Protein AF-A0A6A6KK72-F1 (afdb_monomer_lite)

pLDDT: mean 77.75, std 18.19, range [36.38, 96.38]

Radius of gyration: 18.88 Å; chains: 1; bounding box: 40×50×43 Å

Secondary structure (DSSP, 8-state):
-GGGGSTTHHHHHHHHHHHH-GGGTT---S--SEEE---SS--SSPPPB-GGGHHHHHHT--SEEE-B-TT-HHHHHHHHHTS---TTPPPPSTTB-S-GGGS--GGGSB--TT-----S-SS------B-TTS-EE-

Sequence (138 aa):
MYYANFLSSPEGYFHTLVCNHKDYQNTTVNNDLHYIKWDNPPKQRPISLALEHFEEMVESGAPFAREFAKDDPVLNKIDEKLLRRSDGRFTPGGWCVGNTVLGKDPCVAYGSPNAVKPTIKRDRDLVIYRAANGEILV

Structure (mmCIF, N/CA/C/O backbone):
data_AF-A0A6A6KK72-F1
#
_entry.id   AF-A0A6A6KK72-F1
#
loop_
_atom_site.group_PDB
_atom_site.id
_atom_site.type_symbol
_atom_site.label_atom_id
_atom_site.label_alt_id
_atom_site.label_comp_id
_atom_site.label_asym_id
_atom_site.label_entity_id
_atom_site.label_seq_id
_atom_site.pdbx_PDB_ins_code
_atom_site.Cartn_x
_atom_site.Cartn_y
_atom_site.Cartn_z
_atom_site.occupancy
_atom_site.B_iso_or_equiv
_atom_site.auth_seq_id
_atom_site.auth_comp_id
_atom_site.auth_asym_id
_atom_site.auth_atom_id
_atom_site.pdbx_PDB_model_num
ATOM 1 N N . MET A 1 1 ? -24.964 10.133 12.183 1.00 76.62 1 MET A N 1
ATOM 2 C CA . MET A 1 1 ? -25.062 11.251 11.215 1.00 76.62 1 MET A CA 1
ATOM 3 C C . MET A 1 1 ? -23.921 12.275 11.296 1.00 76.62 1 MET A C 1
ATOM 5 O O . MET A 1 1 ? -23.733 12.965 10.309 1.00 76.62 1 MET A O 1
ATOM 9 N N . TYR A 1 2 ? -23.128 12.372 12.379 1.00 85.88 2 TYR A N 1
ATOM 10 C CA . TYR A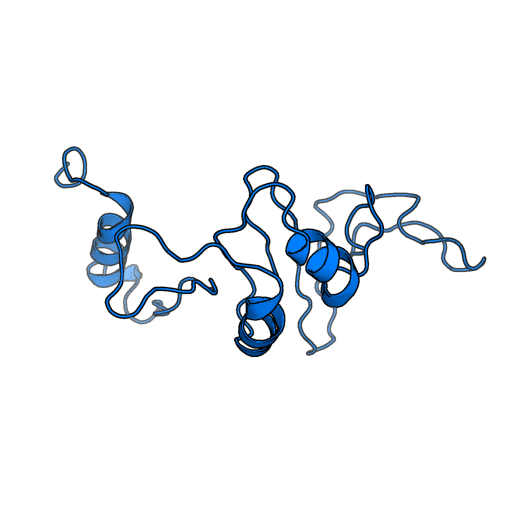 1 2 ? -22.057 13.389 12.511 1.00 85.88 2 TYR A CA 1
ATOM 11 C C . TYR A 1 2 ? -21.056 13.429 11.335 1.00 85.88 2 TYR A C 1
ATOM 13 O O . TYR A 1 2 ? -20.774 14.489 10.791 1.00 85.88 2 TYR A O 1
ATOM 21 N N . TYR A 1 3 ? -20.601 12.266 10.870 1.00 90.94 3 TYR A N 1
ATOM 22 C CA . TYR A 1 3 ? -19.622 12.139 9.785 1.00 90.94 3 TYR A CA 1
ATOM 23 C C . TYR A 1 3 ? -20.203 12.277 8.364 1.00 90.94 3 TYR A C 1
ATOM 25 O O . TYR A 1 3 ? -19.466 12.146 7.392 1.00 90.94 3 TYR A O 1
ATOM 33 N N . ALA A 1 4 ? -21.506 12.539 8.207 1.00 90.88 4 ALA A N 1
ATOM 34 C CA . ALA A 1 4 ? -22.127 12.660 6.882 1.00 90.88 4 ALA A CA 1
ATOM 35 C C . ALA A 1 4 ? -21.753 13.966 6.153 1.00 90.88 4 ALA A C 1
ATOM 37 O O . ALA A 1 4 ? -21.709 13.981 4.930 1.00 90.88 4 ALA A O 1
ATOM 38 N N . ASN A 1 5 ? -21.449 15.038 6.898 1.00 90.12 5 ASN A N 1
ATOM 39 C CA . ASN A 1 5 ? -21.112 16.366 6.362 1.00 90.12 5 ASN A CA 1
ATOM 40 C C . ASN A 1 5 ? -19.712 16.831 6.804 1.00 90.12 5 ASN A C 1
ATOM 42 O O . ASN A 1 5 ? -19.473 18.025 6.972 1.00 90.12 5 ASN A O 1
ATOM 46 N N . PHE A 1 6 ? -18.800 15.888 7.053 1.00 89.62 6 PHE A N 1
ATOM 47 C CA . PHE A 1 6 ? -17.431 16.174 7.479 1.00 89.62 6 PHE A CA 1
ATOM 48 C C . PHE A 1 6 ? -16.462 16.002 6.302 1.00 89.62 6 PHE A C 1
ATOM 50 O O . PHE A 1 6 ? -16.532 15.000 5.585 1.00 89.62 6 PHE A O 1
ATOM 57 N N . LEU A 1 7 ? -15.561 16.969 6.095 1.00 89.50 7 LEU A N 1
ATOM 58 C CA . LEU A 1 7 ? -14.519 16.873 5.068 1.00 89.50 7 LEU A CA 1
ATOM 59 C C . LEU A 1 7 ? -13.613 15.674 5.368 1.00 89.50 7 LEU A C 1
ATOM 61 O O . LEU A 1 7 ? -13.218 15.488 6.513 1.00 89.50 7 LEU A O 1
ATOM 65 N N . SER A 1 8 ? -13.291 14.862 4.358 1.00 88.62 8 SER A N 1
ATOM 66 C CA . SER A 1 8 ? -12.484 13.646 4.544 1.00 88.62 8 SER A CA 1
ATOM 67 C C . SER A 1 8 ? -13.030 12.713 5.635 1.00 88.62 8 SER A C 1
ATOM 69 O O . SER A 1 8 ? -12.287 12.100 6.392 1.00 88.62 8 SER A O 1
ATOM 71 N N . SER A 1 9 ? -14.356 12.580 5.708 1.00 93.00 9 SER A N 1
ATOM 72 C CA . SER A 1 9 ? -15.054 11.726 6.676 1.00 93.00 9 SER A CA 1
ATOM 73 C C . SER A 1 9 ? -14.402 10.345 6.934 1.00 93.00 9 SER A C 1
ATOM 75 O O . SER A 1 9 ? -14.237 9.998 8.110 1.00 93.00 9 SER A O 1
ATOM 77 N N . PRO A 1 10 ? -13.935 9.587 5.914 1.00 90.31 10 PRO A N 1
ATOM 78 C CA . PRO A 1 10 ? -13.272 8.299 6.136 1.00 90.31 10 PRO A CA 1
ATOM 79 C C . PRO A 1 10 ? -11.972 8.362 6.952 1.00 90.31 10 PRO A C 1
ATOM 81 O O . PRO A 1 10 ? -11.651 7.383 7.620 1.00 90.31 10 PRO A O 1
ATOM 84 N N . GLU A 1 11 ? -11.251 9.488 6.950 1.00 91.38 11 GLU A N 1
ATOM 85 C CA . GLU A 1 11 ? -9.983 9.637 7.682 1.00 91.38 11 GLU A CA 1
ATOM 86 C C . GLU A 1 11 ? -10.191 9.592 9.205 1.00 91.38 11 GLU A C 1
ATOM 88 O O . GLU A 1 11 ? -9.332 9.112 9.942 1.00 91.38 11 GLU A O 1
ATOM 93 N N . GLY A 1 12 ? -11.353 10.032 9.698 1.00 91.31 12 GLY A N 1
ATOM 94 C CA . GLY A 1 12 ? -11.667 10.043 11.132 1.00 91.31 12 GLY A CA 1
ATOM 95 C C . GLY A 1 12 ? -12.704 9.007 11.565 1.00 91.31 12 GLY A C 1
ATOM 96 O O . GLY A 1 12 ? -12.628 8.492 12.679 1.00 91.31 12 GLY A O 1
ATOM 97 N N . TYR A 1 13 ? -13.673 8.689 10.703 1.00 93.56 13 TYR A N 1
ATOM 98 C CA . TYR A 1 13 ? -14.865 7.927 11.086 1.00 93.56 13 TYR A CA 1
ATOM 99 C C . TYR A 1 13 ? -14.542 6.554 11.686 1.00 93.56 13 TYR A C 1
ATOM 101 O O . TYR A 1 13 ? -14.995 6.235 12.789 1.00 93.56 13 TYR A O 1
ATOM 109 N N . PHE A 1 14 ? -13.741 5.749 10.983 1.00 92.06 14 PHE A N 1
ATOM 110 C CA . PHE A 1 14 ? -13.434 4.383 11.409 1.00 92.06 14 PHE A CA 1
ATOM 111 C C . PHE A 1 14 ? -12.580 4.355 12.674 1.00 92.06 14 PHE A C 1
ATOM 113 O O . PHE A 1 14 ? -12.900 3.608 13.596 1.00 92.06 14 PHE A O 1
ATOM 120 N N . HIS A 1 15 ? -11.569 5.222 12.764 1.00 93.25 15 HIS A N 1
ATOM 121 C CA . HIS A 1 15 ? -10.746 5.372 13.964 1.00 93.25 15 HIS A CA 1
ATOM 122 C C . HIS A 1 15 ? -11.603 5.700 15.191 1.00 93.25 15 HIS A C 1
ATOM 124 O O . HIS A 1 15 ? -11.484 5.054 16.232 1.00 93.25 15 HIS A O 1
ATOM 130 N N . THR A 1 16 ? -12.526 6.660 15.067 1.00 92.69 16 THR A N 1
ATOM 131 C CA . THR A 1 16 ? -13.412 7.042 16.169 1.00 92.69 16 THR A CA 1
ATOM 132 C C . THR A 1 16 ? -14.320 5.897 16.602 1.00 92.69 16 THR A C 1
ATOM 134 O O . THR A 1 16 ? -14.465 5.674 17.802 1.00 92.69 16 THR A O 1
ATOM 137 N N . LEU A 1 17 ? -14.912 5.146 15.671 1.00 92.31 17 LEU A N 1
ATOM 138 C CA . LEU A 1 17 ? -15.763 4.011 16.033 1.00 92.31 17 LEU A CA 1
ATOM 139 C C . LEU A 1 17 ? -14.975 2.890 16.708 1.00 92.31 17 LEU A C 1
ATOM 141 O O . LEU A 1 17 ? -15.352 2.437 17.788 1.00 92.31 17 LEU A O 1
ATOM 145 N N . VAL A 1 18 ? -13.878 2.468 16.083 1.00 93.00 18 VAL A N 1
ATOM 146 C CA . VAL A 1 18 ? -13.072 1.334 16.536 1.00 93.00 18 VAL A CA 1
ATOM 147 C C . VAL A 1 18 ? -12.462 1.605 17.916 1.00 93.00 18 VAL A C 1
ATOM 149 O O . VAL A 1 18 ? -12.470 0.720 18.764 1.00 93.00 18 VAL A O 1
ATOM 152 N N . CYS A 1 19 ? -12.029 2.835 18.204 1.00 91.25 19 CYS A N 1
ATOM 153 C CA . CYS A 1 19 ? -11.458 3.177 19.511 1.00 91.25 19 CYS A CA 1
ATOM 154 C C . CYS A 1 19 ? -12.494 3.360 20.634 1.00 91.25 19 CYS A C 1
ATOM 156 O O . CYS A 1 19 ? -12.130 3.271 21.805 1.00 91.25 19 CYS A O 1
ATOM 158 N N . ASN A 1 20 ? -13.767 3.635 20.319 1.00 93.38 20 ASN A N 1
ATOM 159 C CA . ASN A 1 20 ? -14.799 3.901 21.335 1.00 93.38 20 ASN A CA 1
ATOM 160 C C . ASN A 1 20 ? -15.771 2.733 21.554 1.00 93.38 20 ASN A C 1
ATOM 162 O O . ASN A 1 20 ? -16.498 2.716 22.550 1.00 93.38 20 ASN A O 1
ATOM 166 N N . HIS A 1 21 ? -15.810 1.754 20.650 1.00 94.38 21 HIS A N 1
ATOM 167 C CA . HIS A 1 21 ? -16.689 0.600 20.789 1.00 94.38 21 HIS A CA 1
ATOM 168 C C . HIS A 1 21 ? -16.069 -0.463 21.700 1.00 94.38 21 HIS A C 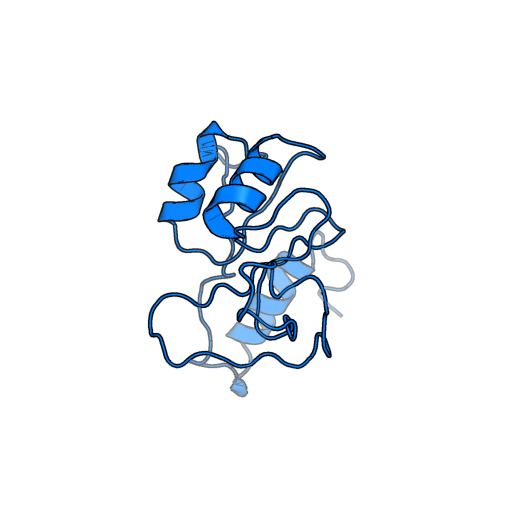1
ATOM 170 O O . HIS A 1 21 ? -14.904 -0.822 21.546 1.00 94.38 21 HIS A O 1
ATOM 176 N N . LYS A 1 22 ? -16.860 -1.013 22.628 1.00 95.06 22 LYS A N 1
ATOM 177 C CA . LYS A 1 22 ? -16.380 -2.011 23.600 1.00 95.06 22 LYS A CA 1
ATOM 178 C C . LYS A 1 22 ? -15.853 -3.281 22.929 1.00 95.06 22 LYS A C 1
ATOM 180 O O . LYS A 1 22 ? -14.830 -3.801 23.352 1.00 95.06 22 LYS A O 1
ATOM 185 N N . ASP A 1 23 ? -16.507 -3.719 21.856 1.00 95.25 23 ASP A N 1
ATOM 186 C CA . ASP A 1 23 ? -16.160 -4.971 21.168 1.00 95.25 23 ASP A CA 1
ATOM 187 C C . ASP A 1 23 ? -14.811 -4.929 20.433 1.00 95.25 23 ASP A C 1
ATOM 189 O O . ASP A 1 23 ? -14.267 -5.981 20.115 1.00 95.25 23 ASP A O 1
ATOM 193 N N . TYR A 1 24 ? -14.262 -3.737 20.172 1.00 92.00 24 TYR A N 1
ATOM 194 C CA . TYR A 1 24 ? -12.979 -3.572 19.477 1.00 92.00 24 TYR A CA 1
ATOM 195 C C . TYR A 1 24 ? -11.840 -3.137 20.410 1.00 92.00 24 TYR A C 1
ATOM 197 O O . TYR A 1 24 ? -10.723 -2.869 19.967 1.00 92.00 24 TYR A O 1
ATOM 205 N N . GLN A 1 25 ? -12.088 -3.070 21.721 1.00 87.81 25 GLN A N 1
ATOM 206 C CA . GLN A 1 25 ? -11.038 -2.758 22.687 1.00 87.81 25 GLN A CA 1
ATOM 207 C C . GLN A 1 25 ? -9.965 -3.853 22.665 1.00 87.81 25 GLN A C 1
ATOM 209 O O . GLN A 1 25 ? -10.272 -5.040 22.724 1.00 87.81 25 GLN A O 1
ATOM 214 N N . ASN A 1 26 ? -8.695 -3.449 22.601 1.00 89.81 26 ASN A N 1
ATOM 215 C CA . ASN A 1 26 ? -7.522 -4.333 22.525 1.00 89.81 26 ASN A CA 1
ATOM 216 C C . ASN A 1 26 ? -7.416 -5.203 21.259 1.00 89.81 26 ASN A C 1
ATOM 218 O O . ASN A 1 26 ? -6.500 -6.017 21.169 1.00 89.81 26 ASN A O 1
ATOM 222 N N . THR A 1 27 ? -8.298 -5.032 20.270 1.00 92.12 27 THR A N 1
ATOM 223 C CA . THR A 1 27 ? -8.185 -5.709 18.964 1.00 92.12 27 THR A CA 1
ATOM 224 C C . THR A 1 27 ? -7.618 -4.792 17.882 1.00 92.12 27 THR A C 1
ATOM 226 O O . THR A 1 27 ? -7.583 -5.164 16.711 1.00 92.12 27 THR A O 1
ATOM 229 N N . THR A 1 28 ? -7.225 -3.570 18.245 1.00 90.88 28 THR A N 1
ATOM 230 C CA . THR A 1 28 ? -6.764 -2.550 17.306 1.00 90.88 28 THR A CA 1
ATOM 231 C C . THR A 1 28 ? -5.271 -2.674 17.044 1.00 90.88 28 THR A C 1
ATOM 233 O O . THR A 1 28 ? -4.465 -2.845 17.957 1.00 90.88 28 THR A O 1
ATOM 236 N N . VAL A 1 29 ? -4.897 -2.552 15.774 1.00 91.94 29 VAL A N 1
ATOM 237 C CA . VAL A 1 29 ? -3.505 -2.438 15.339 1.00 91.94 29 VAL A CA 1
ATOM 238 C C . VAL A 1 29 ? -3.347 -1.057 14.722 1.00 91.94 29 VAL A C 1
ATOM 240 O O . VAL A 1 29 ? -4.085 -0.699 13.810 1.00 91.94 29 VAL A O 1
ATOM 243 N N . ASN A 1 30 ? -2.404 -0.265 15.233 1.00 91.62 30 ASN A N 1
ATOM 244 C CA . ASN A 1 30 ? -2.138 1.089 14.743 1.00 91.62 30 ASN A CA 1
ATOM 245 C C . ASN A 1 30 ? -1.228 1.062 13.502 1.00 91.62 30 ASN A C 1
ATOM 247 O O . ASN A 1 30 ? -0.101 1.552 13.537 1.00 91.62 30 ASN A O 1
ATOM 251 N N . ASN A 1 31 ? -1.676 0.385 12.446 1.00 90.44 31 ASN A N 1
ATOM 252 C CA . ASN A 1 31 ? -0.969 0.278 11.174 1.00 90.44 31 ASN A CA 1
ATOM 253 C C . ASN A 1 31 ? -1.988 -0.029 10.064 1.00 90.44 31 ASN A C 1
ATOM 255 O O . ASN A 1 31 ? -2.778 -0.961 10.209 1.00 90.44 31 ASN A O 1
ATOM 259 N N . ASP A 1 32 ? -1.978 0.743 8.978 1.00 89.75 32 ASP A N 1
ATOM 260 C CA . ASP A 1 32 ? -2.874 0.569 7.825 1.00 89.75 32 ASP A CA 1
ATOM 261 C C . ASP A 1 32 ? -2.285 -0.345 6.734 1.00 89.75 32 ASP A C 1
ATOM 263 O O . ASP A 1 32 ? -2.910 -0.550 5.695 1.00 89.75 32 ASP A O 1
ATOM 267 N N . LEU A 1 33 ? -1.104 -0.915 6.989 1.00 90.81 33 LEU A N 1
ATOM 268 C CA . LEU A 1 33 ? -0.335 -1.818 6.133 1.00 90.81 33 LEU A CA 1
ATOM 269 C C . LEU A 1 33 ? 0.202 -1.182 4.843 1.00 90.81 33 LEU A C 1
ATOM 271 O O . LEU A 1 33 ? 0.704 -1.910 3.985 1.00 90.81 33 LEU A O 1
ATOM 275 N N . HIS A 1 34 ? 0.141 0.146 4.705 1.00 89.38 34 HIS A N 1
ATOM 276 C CA . HIS A 1 34 ? 0.624 0.848 3.520 1.00 89.38 34 HIS A CA 1
ATOM 277 C C . HIS A 1 34 ? 1.977 1.520 3.763 1.00 89.38 34 HIS A C 1
ATOM 279 O O . HIS A 1 34 ? 2.191 2.226 4.746 1.00 89.38 34 HIS A O 1
ATOM 285 N N . TYR A 1 35 ? 2.882 1.381 2.799 1.00 92.69 35 TYR A N 1
ATOM 286 C CA . TYR A 1 35 ? 3.997 2.294 2.628 1.00 92.69 35 TYR A CA 1
ATOM 287 C C . TYR A 1 35 ? 3.514 3.538 1.877 1.00 92.69 35 TYR A C 1
ATOM 289 O O . TYR A 1 35 ? 3.070 3.466 0.727 1.00 92.69 35 TYR A O 1
ATOM 297 N N . ILE A 1 36 ? 3.599 4.687 2.546 1.00 92.81 36 ILE A N 1
ATOM 298 C CA . ILE A 1 36 ? 3.234 5.994 2.001 1.00 92.81 36 ILE A CA 1
ATOM 299 C C . ILE A 1 36 ? 4.362 6.968 2.319 1.00 92.81 36 ILE A C 1
ATOM 301 O O . ILE A 1 36 ? 4.684 7.193 3.488 1.00 92.81 36 ILE A O 1
ATOM 305 N N . LYS A 1 37 ? 4.938 7.580 1.283 1.00 94.00 37 LYS A N 1
ATOM 306 C CA . LYS A 1 37 ? 5.995 8.578 1.446 1.00 94.00 37 LYS A CA 1
ATOM 307 C C . LYS A 1 37 ? 5.417 9.989 1.455 1.00 94.00 37 LYS A C 1
ATOM 309 O O . LYS A 1 37 ? 4.639 10.357 0.577 1.00 94.00 37 LYS A O 1
ATOM 314 N N . TRP A 1 38 ? 5.825 10.793 2.430 1.00 95.06 38 TRP A N 1
ATOM 315 C CA . TRP A 1 38 ? 5.390 12.180 2.585 1.00 95.06 38 TRP A CA 1
ATOM 316 C C . TRP A 1 38 ? 6.573 13.139 2.502 1.00 95.06 38 TRP A C 1
ATOM 318 O O . TRP A 1 38 ? 7.693 12.801 2.884 1.00 95.06 38 TRP A O 1
ATOM 328 N N . ASP A 1 39 ? 6.304 14.357 2.035 1.00 93.69 39 ASP A N 1
ATOM 329 C CA . ASP A 1 39 ? 7.215 15.481 2.232 1.00 93.69 39 ASP A CA 1
ATOM 330 C C . ASP A 1 39 ? 7.404 15.774 3.731 1.00 93.69 39 ASP A C 1
ATOM 332 O O . ASP A 1 39 ? 6.561 15.431 4.564 1.00 93.69 39 ASP A O 1
ATOM 336 N N . ASN A 1 40 ? 8.484 16.478 4.070 1.00 92.12 40 ASN A N 1
ATOM 337 C CA . ASN A 1 40 ? 8.674 17.048 5.399 1.00 92.12 40 ASN A CA 1
ATOM 338 C C . ASN A 1 40 ? 8.862 18.577 5.295 1.00 92.12 40 ASN A C 1
ATOM 340 O O . ASN A 1 40 ? 9.921 19.012 4.835 1.00 92.12 40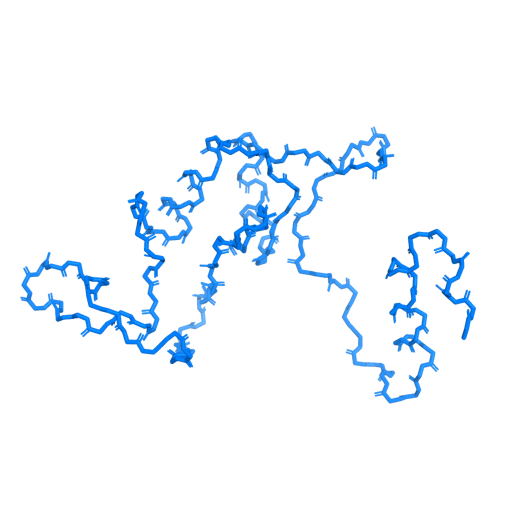 ASN A O 1
ATOM 344 N N . PRO A 1 41 ? 7.872 19.401 5.698 1.00 94.50 41 PRO A N 1
ATOM 345 C CA . PRO A 1 41 ? 6.597 19.020 6.320 1.00 94.50 41 PRO A CA 1
ATOM 346 C C . PRO A 1 41 ? 5.608 18.350 5.338 1.00 94.50 41 PRO A C 1
ATOM 348 O O . PRO A 1 41 ? 5.679 18.621 4.135 1.00 94.50 41 PRO A O 1
ATOM 351 N N . PRO A 1 42 ? 4.659 17.522 5.827 1.00 92.81 42 PRO A N 1
ATOM 352 C CA . PRO A 1 42 ? 3.689 16.840 4.970 1.00 92.81 42 PRO A CA 1
ATOM 353 C C . PRO A 1 42 ? 2.796 17.814 4.194 1.00 92.81 42 PRO A C 1
ATOM 355 O O . PRO A 1 42 ? 2.277 18.784 4.749 1.00 92.81 42 PRO A O 1
ATOM 358 N N . LYS A 1 43 ? 2.590 17.533 2.903 1.00 92.12 43 LYS A N 1
ATOM 359 C CA . LYS A 1 43 ? 1.617 18.231 2.044 1.00 92.12 43 LYS A CA 1
ATOM 360 C C . LYS A 1 43 ? 0.250 17.538 2.098 1.00 92.12 43 LYS A C 1
ATOM 362 O O . LYS A 1 43 ? 0.091 16.522 2.757 1.00 92.12 43 LYS A O 1
ATOM 367 N N . GLN A 1 44 ? -0.745 18.068 1.378 1.00 89.94 44 GLN A N 1
ATOM 368 C CA . GLN A 1 44 ? -2.087 17.465 1.309 1.00 89.94 44 GLN A CA 1
ATOM 369 C C . GLN A 1 44 ? -2.094 16.078 0.641 1.00 89.94 44 GLN A C 1
ATOM 371 O O . GLN A 1 44 ? -2.936 15.247 0.968 1.00 89.94 44 GLN A O 1
ATOM 376 N N . ARG A 1 45 ? -1.187 15.831 -0.312 1.00 89.19 45 ARG A N 1
ATOM 377 C CA . ARG A 1 45 ? -1.044 14.535 -0.984 1.00 89.19 45 ARG A CA 1
ATOM 378 C C . ARG A 1 45 ? 0.348 13.954 -0.751 1.00 89.19 45 ARG A C 1
ATOM 380 O O . ARG A 1 45 ? 1.299 14.737 -0.674 1.00 89.19 45 ARG A O 1
ATOM 387 N N . PRO A 1 46 ? 0.456 12.618 -0.651 1.00 92.50 46 PRO A N 1
ATOM 388 C CA . PRO A 1 46 ? 1.743 11.955 -0.539 1.00 92.50 46 PRO A CA 1
ATOM 389 C C . PRO A 1 46 ? 2.557 12.120 -1.825 1.00 92.50 46 PRO A C 1
ATOM 391 O O . PRO A 1 46 ? 2.041 12.508 -2.876 1.00 92.50 46 PRO A O 1
ATOM 394 N N . ILE A 1 47 ? 3.848 11.824 -1.724 1.00 93.56 47 ILE A N 1
ATOM 395 C CA . ILE A 1 47 ? 4.767 11.812 -2.857 1.00 93.56 47 ILE A CA 1
ATOM 396 C C . ILE A 1 47 ? 4.425 10.618 -3.753 1.00 93.56 47 ILE A C 1
ATOM 398 O O . ILE A 1 47 ? 4.174 9.515 -3.263 1.00 93.56 47 ILE A O 1
ATOM 402 N N . SER A 1 48 ? 4.447 10.831 -5.070 1.00 92.31 48 SER A N 1
ATOM 403 C CA . SER A 1 48 ? 4.354 9.731 -6.027 1.00 92.31 48 SER A CA 1
ATOM 404 C C . SER A 1 48 ? 5.634 8.897 -5.988 1.00 92.31 48 SER A C 1
ATOM 406 O O . SER A 1 48 ? 6.734 9.401 -6.217 1.00 92.31 48 SER A O 1
ATOM 408 N N . LEU A 1 49 ? 5.488 7.615 -5.678 1.00 93.12 49 LEU A N 1
ATOM 409 C CA . LEU A 1 49 ? 6.574 6.654 -5.624 1.00 93.12 49 LEU A CA 1
ATOM 410 C C . LEU A 1 49 ? 7.127 6.411 -7.032 1.00 93.12 49 LEU A C 1
ATOM 412 O O . LEU A 1 49 ? 6.377 6.274 -7.996 1.00 93.12 49 LEU A O 1
ATOM 416 N N . ALA A 1 50 ? 8.453 6.350 -7.114 1.00 93.75 50 ALA A N 1
ATOM 417 C CA . ALA A 1 50 ? 9.234 6.224 -8.341 1.00 93.75 50 ALA A CA 1
ATOM 418 C C . ALA A 1 50 ? 10.433 5.301 -8.070 1.00 93.75 50 ALA A C 1
ATOM 420 O O . ALA A 1 50 ? 10.614 4.821 -6.948 1.00 93.75 50 ALA A O 1
ATOM 421 N N . LEU A 1 51 ? 11.279 5.054 -9.072 1.00 95.75 51 LEU A N 1
ATOM 422 C CA . LEU A 1 51 ? 12.405 4.113 -8.960 1.00 95.75 51 LEU A CA 1
ATOM 423 C C . LEU A 1 51 ? 13.358 4.403 -7.789 1.00 95.75 51 LEU A C 1
ATOM 425 O O . LEU A 1 51 ? 13.854 3.465 -7.166 1.00 95.75 51 LEU A O 1
ATOM 429 N N . GLU A 1 52 ? 13.587 5.677 -7.477 1.00 96.38 52 GLU A N 1
ATOM 430 C CA . GLU A 1 52 ? 14.418 6.128 -6.350 1.00 96.38 52 GLU A CA 1
ATOM 431 C C . GLU A 1 52 ? 13.864 5.720 -4.975 1.00 96.38 52 GLU A C 1
ATOM 433 O O . GLU A 1 52 ? 14.616 5.609 -4.012 1.00 96.38 52 GLU A O 1
ATOM 438 N N . HIS A 1 53 ? 12.562 5.444 -4.895 1.00 94.62 53 HIS A N 1
ATOM 439 C CA . HIS A 1 53 ? 11.855 5.052 -3.676 1.00 94.62 53 HIS A CA 1
ATOM 440 C C . HIS A 1 53 ? 11.740 3.535 -3.498 1.00 94.62 53 HIS A C 1
ATOM 442 O O . HIS A 1 53 ? 11.262 3.074 -2.465 1.00 94.62 53 HIS A O 1
ATOM 448 N N . PHE A 1 54 ? 12.155 2.747 -4.494 1.00 92.31 54 PHE A N 1
ATOM 449 C CA . PHE A 1 54 ? 11.884 1.312 -4.529 1.00 92.31 54 PHE A CA 1
ATOM 450 C C . PHE A 1 54 ? 12.519 0.544 -3.363 1.00 92.31 54 PHE A C 1
ATOM 452 O O . PHE A 1 54 ? 11.845 -0.273 -2.748 1.00 92.31 54 PHE A O 1
ATOM 459 N N . GLU A 1 55 ? 13.795 0.791 -3.056 1.00 94.75 55 GLU A N 1
ATOM 460 C CA . GLU A 1 55 ? 14.481 0.034 -1.996 1.00 94.75 55 GLU A CA 1
ATOM 461 C C . GLU A 1 55 ? 13.880 0.348 -0.619 1.00 94.75 55 GLU A C 1
ATOM 463 O O . GLU A 1 55 ? 13.538 -0.568 0.120 1.00 94.75 55 GLU A O 1
ATOM 468 N N . GLU A 1 56 ? 13.631 1.628 -0.321 1.00 94.19 56 GLU A N 1
ATOM 469 C CA . GLU A 1 56 ? 12.985 2.061 0.928 1.00 94.19 56 GLU A CA 1
ATOM 470 C C . GLU A 1 56 ? 11.583 1.444 1.085 1.00 94.19 56 GLU A C 1
ATOM 472 O O . GLU A 1 56 ? 11.219 0.955 2.156 1.00 94.19 56 GLU A O 1
ATOM 477 N N . MET A 1 57 ? 10.811 1.409 -0.006 1.00 92.38 57 MET A N 1
ATOM 478 C CA . MET A 1 57 ? 9.499 0.767 -0.046 1.00 92.38 57 MET A CA 1
ATOM 479 C C . MET A 1 57 ? 9.596 -0.732 0.276 1.00 92.38 57 MET A C 1
ATOM 481 O O . MET A 1 57 ? 8.818 -1.228 1.088 1.00 92.38 57 MET A O 1
ATOM 485 N N . VAL A 1 58 ? 10.553 -1.455 -0.313 1.00 90.38 58 VAL A N 1
ATOM 486 C CA . VAL A 1 58 ? 10.747 -2.898 -0.075 1.00 90.38 58 VAL A CA 1
ATOM 487 C C . VAL A 1 58 ? 11.236 -3.178 1.349 1.00 90.38 58 VAL A C 1
ATOM 489 O O . VAL A 1 58 ? 10.747 -4.100 2.009 1.00 90.38 58 VAL A O 1
ATOM 492 N N . GLU A 1 59 ? 12.171 -2.373 1.851 1.00 92.94 59 GLU A N 1
ATOM 493 C CA . GLU A 1 59 ? 12.718 -2.493 3.205 1.00 92.94 59 GLU A CA 1
ATOM 494 C C . GLU A 1 59 ? 11.670 -2.221 4.289 1.00 92.94 59 GLU A C 1
ATOM 496 O O . GLU A 1 59 ? 11.729 -2.839 5.355 1.00 92.94 59 GLU A O 1
ATOM 501 N N . SER A 1 60 ? 10.670 -1.375 4.005 1.00 91.12 60 SER A N 1
ATOM 502 C CA . SER A 1 60 ? 9.559 -1.104 4.928 1.00 91.12 60 SER A CA 1
ATOM 503 C C . SER A 1 60 ? 8.796 -2.369 5.342 1.00 91.12 60 SER A C 1
ATOM 505 O O . SER A 1 60 ? 8.218 -2.423 6.428 1.00 91.12 60 SER A O 1
ATOM 507 N N . GLY A 1 61 ? 8.788 -3.396 4.482 1.00 87.81 61 GLY A N 1
ATOM 508 C CA . GLY A 1 61 ? 8.048 -4.637 4.694 1.00 87.81 61 GLY A CA 1
ATOM 509 C C . GLY A 1 61 ? 6.525 -4.480 4.661 1.00 87.81 61 GLY A C 1
ATOM 510 O O . GLY A 1 61 ? 5.825 -5.434 5.005 1.00 87.81 61 GLY A O 1
ATOM 511 N N . ALA A 1 62 ? 6.012 -3.309 4.273 1.00 89.00 62 ALA A N 1
ATOM 512 C CA . ALA A 1 62 ? 4.586 -3.085 4.104 1.00 89.00 62 ALA A CA 1
ATOM 513 C C . ALA A 1 62 ? 4.069 -3.854 2.872 1.00 89.00 62 ALA A C 1
ATOM 515 O O . ALA A 1 62 ? 4.681 -3.765 1.807 1.00 89.00 62 ALA A O 1
ATOM 516 N N . PRO A 1 63 ? 2.948 -4.588 2.986 1.00 83.25 63 PRO A N 1
ATOM 517 C CA . PRO A 1 63 ? 2.386 -5.358 1.874 1.00 83.25 63 PRO A CA 1
ATOM 518 C C . PRO A 1 63 ? 1.616 -4.509 0.847 1.00 83.25 63 PRO A C 1
ATOM 520 O O . PRO A 1 63 ? 1.098 -5.033 -0.136 1.00 83.25 63 PRO A O 1
ATOM 523 N N . PHE A 1 64 ? 1.476 -3.203 1.076 1.00 85.94 64 PHE A N 1
ATOM 524 C CA . PHE A 1 64 ? 0.831 -2.276 0.149 1.00 85.94 64 PHE A CA 1
ATOM 525 C C . PHE A 1 64 ? 1.667 -1.014 0.008 1.00 85.94 64 PHE A C 1
ATOM 527 O O . PHE A 1 64 ? 2.314 -0.594 0.964 1.00 85.94 64 PHE A O 1
ATOM 534 N N . ALA A 1 65 ? 1.606 -0.365 -1.153 1.00 89.94 65 ALA A N 1
ATOM 535 C CA . ALA A 1 65 ? 2.201 0.950 -1.347 1.00 89.94 65 ALA A CA 1
ATOM 536 C C . ALA A 1 65 ? 1.325 1.851 -2.229 1.00 89.94 65 ALA A C 1
ATOM 538 O O . ALA A 1 65 ? 0.595 1.388 -3.108 1.00 89.94 65 ALA A O 1
ATOM 539 N N . ARG A 1 66 ? 1.400 3.162 -1.982 1.00 88.69 66 ARG A N 1
ATOM 540 C CA . ARG A 1 66 ? 0.758 4.220 -2.785 1.00 88.69 66 ARG A CA 1
ATOM 541 C C . ARG A 1 66 ? 1.479 5.558 -2.566 1.00 88.69 66 ARG A C 1
ATOM 543 O O . ARG A 1 66 ? 2.117 5.750 -1.539 1.00 88.69 66 ARG A O 1
ATOM 550 N N . GLU A 1 67 ? 1.386 6.546 -3.450 1.00 87.31 67 GLU A N 1
ATOM 551 C CA . GLU A 1 67 ? 0.694 6.600 -4.748 1.00 87.31 67 GLU A CA 1
ATOM 552 C C . GLU A 1 67 ? 1.702 6.402 -5.884 1.00 87.31 67 GLU A C 1
ATOM 554 O O . GLU A 1 67 ? 2.843 6.831 -5.765 1.00 87.31 67 GLU A O 1
ATOM 559 N N . PHE A 1 68 ? 1.304 5.782 -6.991 1.00 88.56 68 PHE A N 1
ATOM 560 C CA . PHE A 1 68 ? 2.169 5.623 -8.161 1.00 88.56 68 PHE A CA 1
ATOM 561 C C . PHE A 1 68 ? 1.669 6.484 -9.312 1.00 88.56 68 PHE A C 1
ATOM 563 O O . PHE A 1 68 ? 0.466 6.539 -9.578 1.00 88.56 68 PHE A O 1
ATOM 570 N N . ALA A 1 69 ? 2.588 7.124 -10.035 1.00 87.94 69 ALA A N 1
ATOM 571 C CA . ALA A 1 69 ? 2.223 7.750 -11.296 1.00 87.94 69 ALA A CA 1
ATOM 572 C C . ALA A 1 69 ? 1.824 6.673 -12.318 1.00 87.94 69 ALA A C 1
ATOM 574 O O . ALA A 1 69 ? 2.346 5.552 -12.332 1.00 87.94 69 ALA A O 1
ATOM 575 N N . LYS A 1 70 ? 0.866 7.011 -13.183 1.00 83.94 70 LYS A N 1
ATOM 576 C CA . LYS A 1 70 ? 0.438 6.112 -14.253 1.00 83.94 70 LYS A CA 1
ATOM 577 C C . LYS A 1 70 ? 1.632 5.804 -15.163 1.00 83.94 70 LYS A C 1
ATOM 579 O O . LYS A 1 70 ? 2.312 6.724 -15.603 1.00 83.94 70 LYS A O 1
ATOM 584 N N . ASP A 1 71 ? 1.829 4.521 -15.457 1.00 84.56 71 ASP A N 1
ATOM 585 C CA . ASP A 1 71 ? 2.884 4.016 -16.345 1.00 84.56 71 ASP A CA 1
ATOM 586 C C . ASP A 1 71 ? 4.31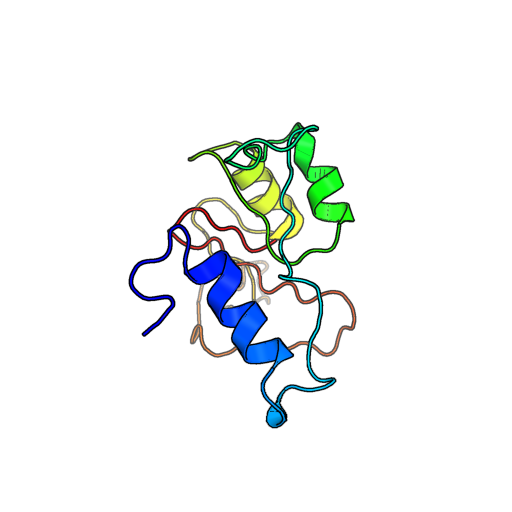8 4.351 -15.876 1.00 84.56 71 ASP A C 1
ATOM 588 O O . ASP A 1 71 ? 5.256 4.321 -16.672 1.00 84.56 71 ASP A O 1
ATOM 592 N N . ASP A 1 72 ? 4.506 4.637 -14.580 1.00 89.31 72 ASP A N 1
ATOM 593 C CA . ASP A 1 72 ? 5.834 4.864 -14.003 1.00 89.31 72 ASP A CA 1
ATOM 594 C C . ASP A 1 72 ? 6.716 3.602 -14.126 1.00 89.31 72 ASP A C 1
ATOM 596 O O . ASP A 1 72 ? 6.244 2.485 -13.884 1.00 89.31 72 ASP A O 1
ATOM 600 N N . PRO A 1 73 ? 8.010 3.722 -14.472 1.00 92.25 73 PRO A N 1
ATOM 601 C CA . PRO A 1 73 ? 8.897 2.566 -14.604 1.00 92.25 73 PRO A CA 1
ATOM 602 C C . PRO A 1 73 ? 9.089 1.769 -13.303 1.00 92.25 73 PRO A C 1
ATOM 604 O O . PRO A 1 73 ? 9.471 0.597 -13.367 1.00 92.25 73 PRO A O 1
ATOM 607 N N . VAL A 1 74 ? 8.799 2.341 -12.127 1.00 91.62 74 VAL A N 1
ATOM 608 C CA . VAL A 1 74 ? 8.798 1.589 -10.862 1.00 91.62 74 VAL A CA 1
ATOM 609 C C . VAL A 1 74 ? 7.790 0.4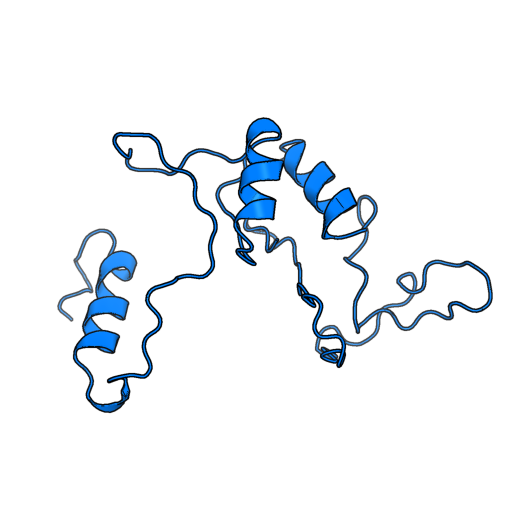42 -10.877 1.00 91.62 74 VAL A C 1
ATOM 611 O O . VAL A 1 74 ? 8.068 -0.607 -10.303 1.00 91.62 74 VAL A O 1
ATOM 614 N N . LEU A 1 75 ? 6.675 0.591 -11.603 1.00 89.00 75 LEU A N 1
ATOM 615 C CA . LEU A 1 75 ? 5.657 -0.450 -11.769 1.00 89.00 75 LEU A CA 1
ATOM 616 C C . LEU A 1 75 ? 6.260 -1.707 -12.405 1.00 89.00 75 LEU A C 1
ATOM 618 O O . LEU A 1 75 ? 6.011 -2.818 -11.944 1.00 89.00 75 LEU A O 1
ATOM 622 N N . ASN A 1 76 ? 7.110 -1.521 -13.417 1.00 88.44 76 ASN A N 1
ATOM 623 C CA . ASN A 1 76 ? 7.798 -2.617 -14.095 1.00 88.44 76 ASN A CA 1
ATOM 624 C C . ASN A 1 76 ? 8.849 -3.257 -13.177 1.00 88.44 76 ASN A C 1
ATOM 626 O O . ASN A 1 76 ? 8.988 -4.478 -13.150 1.00 88.44 76 ASN A O 1
ATOM 630 N N . LYS A 1 77 ? 9.557 -2.450 -12.370 1.00 90.38 77 LYS A N 1
ATOM 631 C CA . LYS A 1 77 ? 10.518 -2.966 -11.379 1.00 90.38 77 LYS A CA 1
ATOM 632 C C . LYS A 1 77 ? 9.816 -3.804 -10.302 1.00 90.38 77 LYS A C 1
ATOM 634 O O . LYS A 1 77 ? 10.342 -4.845 -9.914 1.00 90.38 77 LYS A O 1
ATOM 639 N N . ILE A 1 78 ? 8.627 -3.394 -9.853 1.00 88.31 78 ILE A N 1
ATOM 640 C CA . ILE A 1 78 ? 7.786 -4.172 -8.928 1.00 88.31 78 ILE A CA 1
ATOM 641 C C . ILE A 1 78 ? 7.330 -5.479 -9.590 1.00 88.31 78 ILE A C 1
ATOM 643 O O . ILE A 1 78 ? 7.523 -6.551 -9.008 1.00 88.31 78 ILE A O 1
ATOM 647 N N . ASP A 1 79 ? 6.807 -5.391 -10.818 1.00 84.88 79 ASP A N 1
ATOM 648 C CA . ASP A 1 79 ? 6.371 -6.533 -11.630 1.00 84.88 79 ASP A CA 1
ATOM 649 C C . ASP A 1 79 ? 7.486 -7.588 -11.789 1.00 84.88 79 ASP A C 1
ATOM 651 O O . ASP A 1 79 ? 7.252 -8.784 -11.600 1.00 84.88 79 ASP A O 1
ATOM 655 N N . GLU A 1 80 ? 8.721 -7.156 -12.045 1.00 87.06 80 GLU A N 1
ATOM 656 C CA . GLU A 1 80 ? 9.867 -8.047 -12.226 1.00 87.06 80 GLU A CA 1
ATOM 657 C C . GLU A 1 80 ? 10.403 -8.609 -10.896 1.00 87.06 80 GLU A C 1
ATOM 659 O O . GLU A 1 80 ? 10.616 -9.818 -10.766 1.00 87.06 80 GLU A O 1
ATOM 664 N N . LYS A 1 81 ? 10.668 -7.744 -9.906 1.00 88.25 81 LYS A N 1
ATOM 665 C CA . LYS A 1 81 ? 11.458 -8.113 -8.716 1.00 88.25 81 LYS A CA 1
ATOM 666 C C . LYS A 1 81 ? 10.635 -8.739 -7.601 1.00 88.25 81 LYS A C 1
ATOM 668 O O . LYS A 1 81 ? 11.113 -9.672 -6.955 1.00 88.25 81 LYS A O 1
ATOM 673 N N . LEU A 1 82 ? 9.430 -8.227 -7.370 1.00 85.81 82 LEU A N 1
ATOM 674 C CA . LEU A 1 82 ? 8.583 -8.644 -6.249 1.00 85.81 82 LEU A CA 1
ATOM 675 C C . LEU A 1 82 ? 7.536 -9.640 -6.732 1.00 85.81 82 LEU A C 1
ATOM 677 O O . LEU A 1 82 ? 7.384 -10.728 -6.185 1.00 85.81 82 LEU A O 1
ATOM 681 N N . LEU A 1 83 ? 6.907 -9.297 -7.850 1.00 81.50 83 LEU A N 1
ATOM 682 C CA . LEU A 1 83 ? 5.822 -10.047 -8.462 1.00 81.50 83 LEU A CA 1
ATOM 683 C C . LEU A 1 83 ? 6.272 -11.205 -9.343 1.00 81.50 83 LEU A C 1
ATOM 685 O O . LEU A 1 83 ? 5.494 -12.128 -9.587 1.00 81.50 83 LEU A O 1
ATOM 689 N N . ARG A 1 84 ? 7.514 -11.158 -9.832 1.00 82.00 84 ARG A N 1
ATOM 690 C CA . ARG A 1 84 ? 8.104 -12.179 -10.708 1.00 82.00 84 ARG A CA 1
ATOM 691 C C . ARG A 1 84 ? 7.209 -12.506 -11.907 1.00 82.00 84 ARG A C 1
ATOM 693 O O . ARG A 1 84 ? 7.101 -13.665 -12.313 1.00 82.00 84 ARG A O 1
ATOM 700 N N . ARG A 1 85 ? 6.554 -11.489 -12.467 1.00 76.12 85 ARG A N 1
ATOM 701 C CA . ARG A 1 85 ? 5.687 -11.615 -13.642 1.00 76.12 85 ARG A CA 1
ATOM 702 C C . ARG A 1 85 ? 6.279 -10.863 -14.824 1.00 76.12 85 ARG A C 1
ATOM 704 O O . ARG A 1 85 ? 6.993 -9.882 -14.659 1.00 76.12 85 ARG A O 1
ATOM 711 N N . SER A 1 86 ? 5.979 -11.351 -16.021 1.00 76.00 86 SER A N 1
ATOM 712 C CA . SER A 1 86 ? 6.303 -10.655 -17.269 1.00 76.00 86 SER A CA 1
ATOM 713 C C . SER A 1 86 ? 5.150 -9.751 -17.693 1.00 76.00 86 SER A C 1
ATOM 715 O O . SER A 1 86 ? 4.009 -9.943 -17.262 1.00 76.00 86 SER A O 1
ATOM 717 N N . ASP A 1 87 ? 5.451 -8.784 -18.556 1.00 73.94 87 ASP A N 1
ATOM 718 C CA . ASP A 1 87 ? 4.476 -7.829 -19.074 1.00 73.94 87 ASP A CA 1
ATOM 719 C C . ASP A 1 87 ? 3.222 -8.528 -19.612 1.00 73.94 87 ASP A C 1
ATOM 721 O O . ASP A 1 87 ? 3.282 -9.489 -20.384 1.00 73.94 87 ASP A O 1
ATOM 725 N N . GLY A 1 88 ? 2.059 -8.049 -19.168 1.00 69.94 88 GLY A N 1
ATOM 726 C CA . GLY A 1 88 ? 0.761 -8.594 -19.563 1.00 69.94 88 GLY A CA 1
ATOM 727 C C . GLY A 1 88 ? 0.413 -9.958 -18.955 1.00 69.94 88 GLY A C 1
ATOM 728 O O . GLY A 1 88 ? -0.660 -10.482 -19.252 1.00 69.94 88 GLY A O 1
ATOM 729 N N . ARG A 1 89 ? 1.265 -10.536 -18.095 1.00 70.81 89 ARG A N 1
ATOM 730 C CA . ARG A 1 89 ? 0.953 -11.767 -17.356 1.00 70.81 89 ARG A CA 1
ATOM 731 C C . ARG A 1 89 ? 0.461 -11.480 -15.941 1.00 70.81 89 ARG A C 1
ATOM 733 O O . ARG A 1 89 ? 0.768 -10.455 -15.326 1.00 70.81 89 ARG A O 1
ATOM 740 N N . PHE A 1 90 ? -0.311 -12.425 -15.418 1.00 71.56 90 PHE A N 1
ATOM 741 C CA . PHE A 1 90 ? -0.678 -12.453 -14.009 1.00 71.56 90 PHE A CA 1
ATOM 742 C C . PHE A 1 90 ? 0.520 -12.862 -13.153 1.00 71.56 90 PHE A C 1
ATOM 744 O O . PHE A 1 90 ? 1.376 -13.630 -13.592 1.00 71.56 90 PHE A O 1
ATOM 751 N N . THR A 1 91 ? 0.549 -12.360 -11.921 1.00 74.31 91 THR A N 1
ATOM 752 C CA . THR A 1 91 ? 1.465 -12.814 -10.873 1.00 74.31 91 THR A CA 1
ATOM 753 C C . THR A 1 91 ? 1.382 -14.334 -10.730 1.00 74.31 91 THR A C 1
ATOM 755 O O . THR A 1 91 ? 0.271 -14.866 -10.645 1.00 74.31 91 THR A O 1
ATOM 758 N N . PRO A 1 92 ? 2.507 -15.061 -10.706 1.00 74.31 92 PRO A N 1
ATOM 759 C CA . PRO A 1 92 ? 2.485 -16.470 -10.357 1.00 74.31 92 PRO A CA 1
ATOM 760 C C . PRO A 1 92 ? 1.989 -16.689 -8.926 1.00 74.31 92 PRO A C 1
ATOM 762 O O . PRO A 1 92 ? 2.476 -16.056 -7.995 1.00 74.31 92 PRO A O 1
ATOM 765 N N . GLY A 1 93 ? 1.031 -17.596 -8.737 1.00 73.88 93 GLY A N 1
ATOM 766 C CA . GLY A 1 93 ? 0.418 -17.844 -7.433 1.00 73.88 93 GLY A CA 1
ATOM 767 C C . GLY A 1 93 ? -0.335 -19.170 -7.369 1.00 73.88 93 GLY A C 1
ATOM 768 O O . GLY A 1 93 ? -0.226 -20.011 -8.263 1.00 73.88 93 GLY A O 1
ATOM 769 N N . GLY A 1 94 ? -1.140 -19.350 -6.317 1.00 70.75 94 GLY A N 1
ATOM 770 C CA . GLY A 1 94 ? -1.914 -20.580 -6.079 1.00 70.75 94 GLY A CA 1
ATOM 771 C C . GLY A 1 94 ? -2.925 -20.942 -7.179 1.00 70.75 94 GLY A C 1
ATOM 77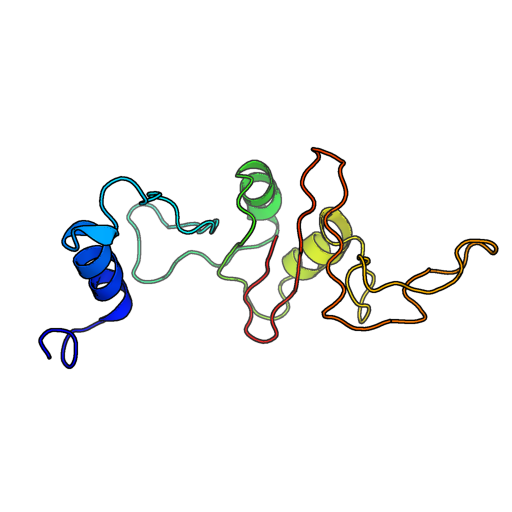2 O O . GLY A 1 94 ? -3.411 -22.072 -7.215 1.00 70.75 94 GLY A O 1
ATOM 773 N N . TRP A 1 95 ? -3.213 -20.013 -8.095 1.00 74.06 95 TRP A N 1
ATOM 774 C CA . TRP A 1 95 ? -4.073 -20.207 -9.266 1.00 74.06 95 TRP A CA 1
ATOM 775 C C . TRP A 1 95 ? -3.344 -20.749 -10.504 1.00 74.06 95 TRP A C 1
ATOM 777 O O . TRP A 1 95 ? -4.011 -21.079 -11.484 1.00 74.06 95 TRP A O 1
ATOM 787 N N . CYS A 1 96 ? -2.013 -20.851 -10.511 1.00 75.81 96 CYS A N 1
ATOM 788 C CA . CYS A 1 96 ? -1.285 -21.420 -11.645 1.00 75.81 96 CYS A CA 1
ATOM 789 C C . CYS A 1 96 ? -1.396 -22.951 -11.625 1.00 75.81 96 CYS A C 1
ATOM 791 O O . CYS A 1 96 ? -0.810 -23.614 -10.771 1.00 75.81 96 CYS A O 1
ATOM 793 N N . VAL A 1 97 ? -2.180 -23.512 -12.552 1.00 76.56 97 VAL A N 1
ATOM 794 C CA . VAL A 1 97 ? -2.496 -24.956 -12.618 1.00 76.56 97 VAL A CA 1
ATOM 795 C C . VAL A 1 97 ? -1.772 -25.679 -13.759 1.00 76.56 97 VAL A C 1
ATOM 797 O O . VAL A 1 97 ? -1.982 -26.872 -13.976 1.00 76.56 97 VAL A O 1
ATOM 800 N N . GLY A 1 98 ? -0.932 -24.969 -14.515 1.00 71.12 98 GLY A N 1
ATOM 801 C CA . GLY A 1 98 ? -0.139 -25.532 -15.602 1.00 71.12 98 GLY A CA 1
ATOM 802 C C . GLY A 1 98 ? 0.942 -26.499 -15.112 1.00 71.12 98 GLY A C 1
ATOM 803 O O . GLY A 1 98 ? 1.491 -26.369 -14.020 1.00 71.12 98 GLY A O 1
ATOM 804 N N . ASN A 1 99 ? 1.260 -27.487 -15.947 1.00 64.12 99 ASN A N 1
ATOM 805 C CA . ASN A 1 99 ? 2.237 -28.522 -15.627 1.00 64.12 99 ASN A CA 1
ATOM 806 C C . ASN A 1 99 ? 3.683 -27.997 -15.767 1.00 64.12 99 ASN A C 1
ATOM 808 O O . ASN A 1 99 ? 4.089 -27.583 -16.853 1.00 64.12 99 ASN A O 1
ATOM 812 N N . THR A 1 100 ? 4.475 -28.071 -14.692 1.00 62.97 100 THR A N 1
ATOM 813 C CA . THR A 1 100 ? 5.887 -27.636 -14.637 1.00 62.97 100 THR A CA 1
ATOM 814 C C . THR A 1 100 ? 6.870 -28.609 -15.298 1.00 62.97 100 THR A C 1
ATOM 816 O O . THR A 1 100 ? 8.025 -28.253 -15.528 1.00 62.97 100 THR A O 1
ATOM 819 N N . VAL A 1 101 ? 6.432 -29.825 -15.650 1.00 59.53 101 VAL A N 1
ATOM 820 C CA . VAL A 1 101 ? 7.297 -30.952 -16.066 1.00 59.53 101 VAL A CA 1
ATOM 821 C C . VAL A 1 101 ? 8.061 -30.719 -17.387 1.00 59.53 101 VAL A C 1
ATOM 823 O O . VAL A 1 101 ? 8.972 -31.474 -17.707 1.00 59.53 101 VAL A O 1
ATOM 826 N N . LEU A 1 102 ? 7.766 -29.657 -18.146 1.00 55.78 102 LEU A N 1
ATOM 827 C CA . LEU A 1 102 ? 8.411 -29.371 -19.442 1.00 55.78 102 LEU A CA 1
ATOM 828 C C . LEU A 1 102 ? 9.117 -28.005 -19.525 1.00 55.78 102 LEU A C 1
ATOM 830 O O . LEU A 1 102 ? 9.350 -27.512 -20.626 1.00 55.78 102 LEU A O 1
ATOM 834 N N . GLY A 1 103 ? 9.422 -27.356 -18.395 1.00 54.94 103 GLY A N 1
ATOM 835 C CA . GLY A 1 103 ? 10.040 -26.018 -18.409 1.00 54.94 103 GLY A CA 1
ATOM 836 C C . GLY A 1 103 ? 9.134 -24.928 -19.003 1.00 54.94 103 GLY A C 1
ATOM 837 O O . GLY A 1 103 ? 9.604 -23.855 -19.373 1.00 54.94 103 GLY A O 1
ATOM 838 N N . LYS A 1 104 ? 7.830 -25.208 -19.115 1.00 58.94 104 LYS A N 1
ATOM 839 C CA . LYS A 1 104 ? 6.804 -24.243 -19.512 1.00 58.94 104 LYS A CA 1
ATOM 840 C C . LYS A 1 104 ? 6.283 -23.523 -18.272 1.00 58.94 104 LYS A C 1
ATOM 842 O O . LYS A 1 104 ? 6.122 -24.141 -17.223 1.00 58.94 104 LYS A O 1
ATOM 847 N N . ASP A 1 105 ? 6.022 -22.228 -18.420 1.00 65.62 105 ASP A N 1
ATOM 848 C CA . ASP A 1 105 ? 5.460 -21.383 -17.366 1.00 65.62 105 ASP A CA 1
ATOM 849 C C . ASP A 1 105 ? 4.146 -22.001 -16.827 1.00 65.62 105 ASP A C 1
ATOM 851 O O . ASP A 1 105 ? 3.196 -22.183 -17.601 1.00 65.62 105 ASP A O 1
ATOM 855 N N . PRO A 1 106 ? 4.072 -22.353 -15.527 1.00 66.94 106 PRO A N 1
ATOM 856 C CA . PRO A 1 106 ? 2.887 -22.972 -14.935 1.00 66.94 106 PRO A CA 1
ATOM 857 C C . PRO A 1 106 ? 1.660 -22.049 -14.945 1.00 66.94 106 PRO A C 1
ATOM 859 O O . PRO A 1 106 ? 0.539 -22.522 -14.769 1.00 66.94 106 PRO A O 1
ATOM 862 N N . CYS A 1 107 ? 1.837 -20.749 -15.182 1.00 71.06 107 CYS A N 1
ATOM 863 C CA . CYS A 1 107 ? 0.761 -19.762 -15.209 1.00 71.06 107 CYS A CA 1
ATOM 864 C C . CYS A 1 107 ? 0.143 -19.551 -16.600 1.00 71.06 107 CYS A C 1
ATOM 866 O O . CYS A 1 107 ? -0.684 -18.661 -16.777 1.00 71.06 107 CYS A O 1
ATOM 868 N N . VAL A 1 108 ? 0.492 -20.384 -17.590 1.00 70.50 108 VAL A N 1
ATOM 869 C CA . VAL A 1 108 ? -0.181 -20.404 -18.907 1.00 70.50 108 VAL A CA 1
ATOM 870 C C . VAL A 1 108 ? -1.634 -20.885 -18.795 1.00 70.50 108 VAL A C 1
ATOM 872 O O . VAL A 1 108 ? -2.487 -20.452 -19.564 1.00 70.50 108 VAL A O 1
ATOM 875 N N . ALA A 1 109 ? -1.925 -21.760 -17.830 1.00 70.44 109 ALA A N 1
ATOM 876 C CA . ALA A 1 109 ? -3.279 -22.176 -17.485 1.00 70.44 109 ALA A CA 1
ATOM 877 C C . ALA A 1 109 ? -3.607 -21.687 -16.070 1.00 70.44 109 ALA A C 1
ATOM 879 O O . ALA A 1 109 ? -2.863 -21.972 -15.127 1.00 70.44 109 ALA A O 1
ATOM 880 N N . TYR A 1 110 ? -4.717 -20.964 -15.925 1.00 68.44 110 TYR A N 1
ATOM 881 C CA . TYR A 1 110 ? -5.179 -20.435 -14.645 1.00 68.44 110 TYR A CA 1
ATOM 882 C C . TYR A 1 110 ? -6.425 -21.183 -14.161 1.00 68.44 110 TYR A C 1
ATOM 884 O O . TYR A 1 110 ? -7.348 -21.465 -14.925 1.00 68.44 110 TYR A O 1
ATOM 892 N N . GLY A 1 111 ? -6.416 -21.544 -12.881 1.00 69.88 111 GLY A N 1
ATOM 893 C CA . GLY A 1 111 ? -7.561 -22.088 -12.163 1.00 69.88 111 GLY A CA 1
ATOM 894 C C . GLY A 1 111 ? -8.437 -20.981 -11.576 1.00 69.88 111 GLY A C 1
ATOM 895 O O . GLY A 1 111 ? -8.371 -19.822 -11.980 1.00 69.88 111 GLY A O 1
ATOM 896 N N . SER A 1 112 ? -9.261 -21.334 -10.588 1.00 64.81 112 SER A N 1
ATOM 897 C CA . SER A 1 112 ? -10.098 -20.357 -9.884 1.00 64.81 112 SER A CA 1
ATOM 898 C C . SER A 1 112 ? -9.235 -19.315 -9.151 1.00 64.81 112 SER A C 1
ATOM 900 O O . SER A 1 112 ? -8.414 -19.713 -8.320 1.00 64.81 112 SER A O 1
ATOM 902 N N . PRO A 1 113 ? -9.455 -18.002 -9.363 1.00 61.34 113 PRO A N 1
ATOM 903 C CA . PRO A 1 113 ? -8.779 -16.936 -8.612 1.00 61.34 113 PRO A CA 1
ATOM 904 C C . PRO A 1 113 ? -9.018 -17.011 -7.098 1.00 61.34 113 PRO A C 1
ATOM 906 O O . PRO A 1 113 ? -8.219 -16.518 -6.311 1.00 61.34 113 PRO A O 1
ATOM 909 N N . ASN A 1 114 ? -10.101 -17.674 -6.680 1.00 59.66 114 ASN A N 1
ATOM 910 C CA . ASN A 1 114 ? -10.466 -17.830 -5.272 1.00 59.66 114 ASN A CA 1
ATOM 911 C C . ASN A 1 114 ? -9.705 -18.974 -4.577 1.00 59.66 114 ASN A C 1
ATOM 913 O O . ASN A 1 114 ? -9.890 -19.202 -3.384 1.00 59.66 114 ASN A O 1
ATOM 917 N N . ALA A 1 115 ? -8.863 -19.717 -5.302 1.00 59.16 115 ALA A N 1
ATOM 918 C CA . ALA A 1 115 ? -8.044 -20.791 -4.751 1.00 59.16 115 ALA A CA 1
ATOM 919 C C . ALA A 1 115 ? -6.749 -20.238 -4.126 1.00 59.16 115 ALA A C 1
ATOM 921 O O . ALA A 1 115 ? -5.641 -20.569 -4.549 1.00 59.16 115 ALA A O 1
ATOM 922 N N . VAL A 1 116 ? -6.876 -19.387 -3.107 1.00 54.06 116 VAL A N 1
ATOM 923 C CA . VAL A 1 116 ? -5.723 -18.947 -2.314 1.00 54.06 116 VAL A CA 1
ATOM 924 C C . VAL A 1 116 ? -5.336 -20.089 -1.375 1.00 54.06 116 VAL A C 1
ATOM 926 O O . VAL A 1 116 ? -6.044 -20.385 -0.414 1.00 54.06 116 VAL A O 1
ATOM 929 N N . LYS A 1 117 ? -4.223 -20.768 -1.666 1.00 51.16 117 LYS A N 1
ATOM 930 C CA . LYS A 1 117 ? -3.606 -21.728 -0.744 1.00 51.16 117 LYS A CA 1
ATOM 931 C C . LYS A 1 117 ? -2.453 -21.031 -0.024 1.00 51.16 117 LYS A C 1
ATOM 933 O O . LYS A 1 117 ? -1.424 -20.831 -0.664 1.00 51.16 117 LYS A O 1
ATOM 938 N N . PRO A 1 118 ? -2.595 -20.673 1.263 1.00 45.84 118 PRO A N 1
ATOM 939 C CA . PRO A 1 118 ? -1.456 -20.187 2.032 1.00 45.84 118 PRO A CA 1
ATOM 940 C C . PRO A 1 118 ? -0.404 -21.300 2.097 1.00 45.84 118 PRO A C 1
ATOM 942 O O . PRO A 1 118 ? -0.721 -22.426 2.499 1.00 45.84 118 PRO A O 1
ATOM 945 N N . THR A 1 119 ? 0.828 -21.034 1.660 1.00 43.50 119 THR A N 1
ATOM 946 C CA . THR A 1 119 ? 1.913 -22.005 1.800 1.00 43.50 119 THR A CA 1
ATOM 947 C C . THR A 1 119 ? 2.509 -21.920 3.206 1.00 43.50 119 THR A C 1
ATOM 949 O O . THR A 1 119 ? 2.580 -20.873 3.833 1.00 43.50 119 THR A O 1
ATOM 952 N N . ILE A 1 120 ? 2.932 -23.064 3.754 1.00 45.19 120 ILE A N 1
ATOM 953 C CA . ILE A 1 120 ? 3.462 -23.179 5.131 1.00 45.19 120 ILE A CA 1
ATOM 954 C C . ILE A 1 120 ? 4.875 -22.562 5.260 1.00 45.19 120 ILE A C 1
ATOM 956 O O . ILE A 1 120 ? 5.452 -22.513 6.349 1.00 45.19 120 ILE A O 1
ATOM 960 N N . LYS A 1 121 ? 5.459 -22.044 4.170 1.00 38.19 121 LYS A N 1
ATOM 961 C CA . LYS A 1 121 ? 6.725 -21.319 4.260 1.00 38.19 121 LYS A CA 1
ATOM 962 C C . LYS A 1 121 ? 6.478 -19.975 4.940 1.00 38.19 121 LYS A C 1
ATOM 964 O O . LYS A 1 121 ? 5.872 -19.076 4.378 1.00 38.19 121 LYS A O 1
ATOM 969 N N . ARG A 1 122 ? 7.009 -19.852 6.159 1.00 40.06 122 ARG A N 1
ATOM 970 C CA . ARG A 1 122 ? 7.235 -18.596 6.893 1.00 40.06 122 ARG A CA 1
ATOM 971 C C . ARG A 1 122 ? 8.259 -17.708 6.176 1.00 40.06 122 ARG A C 1
ATOM 973 O O . ARG A 1 122 ? 9.265 -17.325 6.757 1.00 40.06 122 ARG A O 1
ATOM 980 N N . ASP A 1 123 ? 8.010 -17.412 4.915 1.00 37.53 123 ASP A N 1
ATOM 981 C CA . ASP A 1 123 ? 8.758 -16.420 4.171 1.00 37.53 123 ASP A CA 1
ATOM 982 C C . ASP A 1 123 ? 7.762 -15.727 3.251 1.00 37.53 123 ASP A C 1
ATOM 984 O O . ASP A 1 123 ? 7.554 -16.130 2.115 1.00 37.53 123 ASP A O 1
ATOM 988 N N . ARG A 1 124 ? 7.052 -14.765 3.854 1.00 43.09 124 ARG A N 1
ATOM 989 C CA . ARG A 1 124 ? 6.288 -13.700 3.200 1.00 43.09 124 ARG A CA 1
ATOM 990 C C . ARG A 1 124 ? 5.624 -14.136 1.885 1.00 43.09 124 ARG A C 1
ATOM 992 O O . ARG A 1 124 ? 6.045 -13.715 0.810 1.00 43.09 124 ARG A O 1
ATOM 999 N N . ASP A 1 125 ? 4.563 -14.941 1.986 1.00 36.38 125 ASP A N 1
ATOM 1000 C CA . ASP A 1 125 ? 3.611 -15.142 0.887 1.00 36.38 125 ASP A CA 1
ATOM 1001 C C . ASP A 1 125 ? 2.844 -13.831 0.678 1.00 36.38 125 ASP A C 1
ATOM 1003 O O . ASP A 1 125 ? 1.726 -13.620 1.147 1.00 36.38 125 ASP A O 1
ATOM 1007 N N . LEU A 1 126 ? 3.537 -12.904 0.036 1.00 40.44 126 LEU A N 1
ATOM 1008 C CA . LEU A 1 126 ? 3.050 -11.632 -0.434 1.00 40.44 126 LEU A CA 1
ATOM 1009 C C . LEU A 1 126 ? 2.035 -11.959 -1.540 1.00 40.44 126 LEU A C 1
ATOM 1011 O O . LEU A 1 126 ? 2.375 -12.482 -2.603 1.00 40.44 126 LEU A O 1
ATOM 1015 N N . VAL A 1 127 ? 0.750 -11.757 -1.252 1.00 39.97 127 VAL A N 1
ATOM 1016 C CA . VAL A 1 127 ? -0.311 -11.891 -2.251 1.00 39.97 127 VAL A CA 1
ATOM 1017 C C . VAL A 1 127 ? -0.380 -10.560 -2.978 1.00 39.97 127 VAL A C 1
ATOM 1019 O O . VAL A 1 127 ? -1.108 -9.657 -2.588 1.00 39.97 127 VAL A O 1
ATOM 1022 N N . ILE A 1 128 ? 0.443 -10.429 -4.007 1.00 49.28 128 ILE A N 1
ATOM 1023 C CA . ILE A 1 128 ? 0.663 -9.160 -4.678 1.00 49.28 128 ILE A CA 1
ATOM 1024 C C . ILE A 1 128 ? -0.249 -9.074 -5.918 1.00 49.28 128 ILE A C 1
ATOM 1026 O O . ILE A 1 128 ? -0.074 -9.813 -6.895 1.00 49.28 128 ILE A O 1
ATOM 1030 N N . TYR A 1 129 ? -1.230 -8.169 -5.899 1.00 48.91 129 TYR A N 1
ATOM 1031 C CA . TYR A 1 129 ? -1.988 -7.765 -7.085 1.00 48.91 129 TYR A CA 1
ATOM 1032 C C . TYR A 1 129 ? -1.685 -6.315 -7.471 1.00 48.91 129 TYR A C 1
ATOM 1034 O O . TYR A 1 129 ? -1.630 -5.413 -6.640 1.00 48.91 129 TYR A O 1
ATOM 1042 N N . ARG A 1 130 ? -1.576 -6.071 -8.776 1.00 49.03 130 ARG A N 1
ATOM 1043 C CA . ARG A 1 130 ? -1.761 -4.732 -9.331 1.00 49.03 130 ARG A CA 1
ATOM 1044 C C . ARG A 1 130 ? -3.263 -4.512 -9.460 1.00 49.03 130 ARG A C 1
ATOM 1046 O O . ARG A 1 130 ? -3.894 -5.103 -10.339 1.00 49.03 130 ARG A O 1
ATOM 1053 N N . ALA A 1 131 ? -3.849 -3.723 -8.568 1.00 43.03 131 ALA A N 1
ATOM 1054 C CA . ALA A 1 131 ? -5.251 -3.366 -8.684 1.00 43.03 131 ALA A CA 1
ATOM 1055 C C . ALA A 1 131 ? -5.417 -2.347 -9.832 1.00 43.03 131 ALA A C 1
ATOM 1057 O O . ALA A 1 131 ? -4.550 -1.506 -10.087 1.00 43.03 131 ALA A O 1
ATOM 1058 N N . ALA A 1 132 ? -6.512 -2.452 -10.591 1.00 36.44 132 ALA A N 1
ATOM 1059 C CA . ALA A 1 132 ? -6.746 -1.665 -11.812 1.00 36.44 132 ALA A CA 1
ATOM 1060 C C . ALA A 1 132 ? -6.837 -0.137 -11.576 1.00 36.44 132 ALA A C 1
ATOM 1062 O O . ALA A 1 132 ? -6.876 0.639 -12.527 1.00 36.44 132 ALA A O 1
ATOM 1063 N N . ASN A 1 133 ? -6.867 0.289 -10.315 1.00 39.78 133 ASN A N 1
ATOM 1064 C CA . ASN A 1 133 ? -7.032 1.652 -9.815 1.00 39.78 133 ASN A CA 1
ATOM 1065 C C . ASN A 1 133 ? -5.715 2.340 -9.391 1.00 39.78 133 ASN A C 1
ATOM 1067 O O . ASN A 1 133 ? -5.776 3.424 -8.820 1.00 39.78 133 ASN A O 1
ATOM 1071 N N . GLY A 1 134 ? -4.539 1.766 -9.677 1.00 42.88 134 GLY A N 1
ATOM 1072 C CA . GLY A 1 134 ? -3.246 2.398 -9.350 1.00 42.88 134 GLY A CA 1
ATOM 1073 C C . GLY A 1 134 ? -2.745 2.132 -7.926 1.00 42.88 134 GLY A C 1
ATOM 1074 O O . GLY A 1 134 ? -1.731 2.693 -7.518 1.00 42.88 134 GLY A O 1
ATOM 1075 N N . GLU A 1 135 ? -3.420 1.248 -7.192 1.00 42.31 135 GLU A N 1
ATOM 1076 C CA . GLU A 1 135 ? -2.909 0.656 -5.959 1.00 42.31 135 GLU A CA 1
ATOM 1077 C C . GLU A 1 135 ? -2.136 -0.616 -6.303 1.00 42.31 135 GLU A C 1
ATOM 1079 O O . GLU A 1 135 ? -2.620 -1.501 -7.019 1.00 42.31 135 GLU A O 1
ATOM 1084 N N . ILE A 1 136 ? -0.904 -0.689 -5.814 1.00 49.16 136 ILE A N 1
ATOM 1085 C CA . ILE A 1 136 ? -0.061 -1.866 -5.958 1.00 49.16 136 ILE A CA 1
ATOM 1086 C C . ILE A 1 136 ? 0.065 -2.450 -4.567 1.00 49.16 136 ILE A C 1
ATOM 1088 O O . ILE A 1 136 ? 0.615 -1.823 -3.659 1.00 49.16 136 ILE A O 1
ATOM 1092 N N . LEU A 1 137 ? -0.485 -3.651 -4.403 1.00 49.19 137 LEU A N 1
ATOM 1093 C CA . LEU A 1 137 ? 0.004 -4.529 -3.354 1.00 49.19 137 LEU A CA 1
ATOM 1094 C C . LEU A 1 137 ? 1.477 -4.775 -3.669 1.00 49.19 137 LEU A C 1
ATOM 1096 O O . LEU A 1 137 ? 1.797 -4.945 -4.843 1.00 49.19 137 LEU A O 1
ATOM 1100 N N . VAL A 1 138 ? 2.351 -4.722 -2.674 1.00 45.78 138 VAL A N 1
ATOM 1101 C CA . VAL A 1 138 ? 3.797 -4.929 -2.805 1.00 45.78 138 VAL A CA 1
ATOM 1102 C C . VAL A 1 138 ? 4.150 -6.247 -2.181 1.00 45.78 138 VAL A C 1
ATOM 1104 O O . VAL A 1 138 ? 3.634 -6.546 -1.082 1.00 45.78 138 VAL A O 1
#

Foldseek 3Di:
DVLPPDDVSVVVPVVVCLPPDPVNVPVDDPDPLEDFAADVVGDPHTDADAPVCLVVRVVVVRQWYDDHDPPGCVVVVCCVPVQVHDPPFHRDAQQQCADPPPVDDSRVHGHDPPRHDDDPPPPDPRPWDDDPPRITRD

InterPro domains:
  IPR003406 Glycosyl transferase, family 14 [PF02485] (1-57)
  IPR044610 Beta-glucuronosyltransferase GlcAT14A/B/C [PTHR45719] (1-121)

Organism: Hevea brasiliensis (NCBI:txid3981)